Protein AF-A0A5B2YTU9-F1 (afdb_monomer_lite)

Secondary structure (DSSP, 8-state):
---HHHHS--GGGS---TT------SSEESS---EEEEEE---STT-GGGTT-EEEEESSS--EEEEPBPTTSSSB--TT-TTSEE-----

Structure (mmCIF, N/CA/C/O backbone):
data_AF-A0A5B2YTU9-F1
#
_entry.id   AF-A0A5B2YTU9-F1
#
loop_
_atom_site.group_PDB
_atom_site.id
_atom_site.type_symbol
_atom_site.label_atom_id
_atom_site.label_alt_id
_atom_site.label_comp_id
_atom_site.label_asym_id
_atom_site.label_entity_id
_atom_site.label_seq_id
_atom_site.pdbx_PDB_ins_code
_atom_site.Cartn_x
_atom_site.Cartn_y
_atom_site.Cartn_z
_atom_site.occupancy
_atom_site.B_iso_or_equ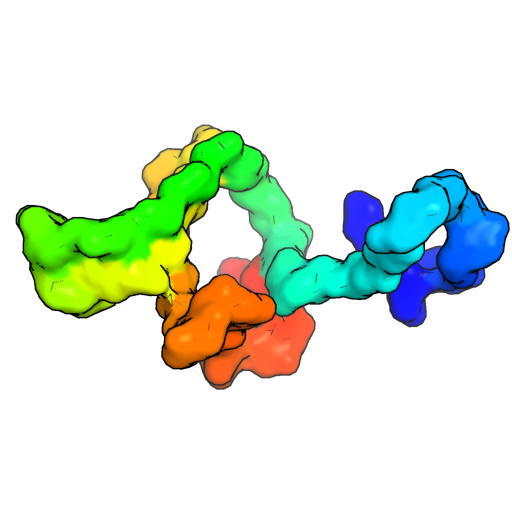iv
_atom_site.auth_seq_id
_atom_site.auth_comp_id
_atom_site.auth_asym_id
_atom_site.auth_atom_id
_atom_site.pdbx_PDB_model_num
ATOM 1 N N . MET A 1 1 ? 14.274 -1.869 -3.571 1.00 57.00 1 MET A N 1
ATOM 2 C CA . MET A 1 1 ? 14.278 -2.482 -4.914 1.00 57.00 1 MET A CA 1
ATOM 3 C C . MET A 1 1 ? 13.479 -1.555 -5.803 1.00 57.00 1 MET A C 1
ATOM 5 O O . MET A 1 1 ? 12.357 -1.240 -5.424 1.00 57.00 1 MET A O 1
ATOM 9 N N . SER A 1 2 ? 14.063 -1.048 -6.885 1.00 70.12 2 SER A N 1
ATOM 10 C CA . SER A 1 2 ? 13.310 -0.242 -7.854 1.00 70.12 2 SER A CA 1
ATOM 11 C C . SER A 1 2 ? 12.302 -1.129 -8.599 1.00 70.12 2 SER A C 1
ATOM 13 O O . SER A 1 2 ? 12.594 -2.316 -8.764 1.00 70.12 2 SER A 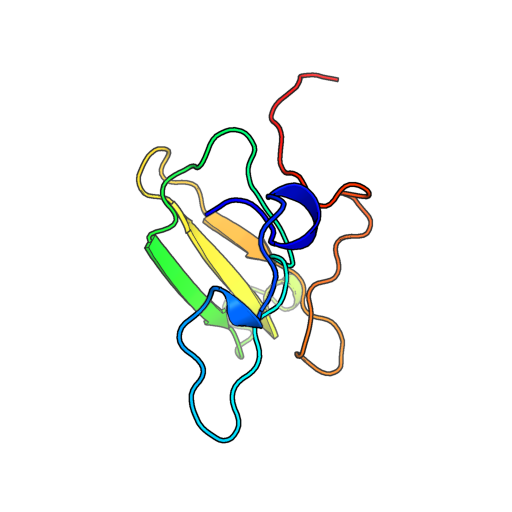O 1
ATOM 15 N N . PRO A 1 3 ? 11.155 -0.589 -9.052 1.00 85.38 3 PRO A N 1
ATOM 16 C CA . PRO A 1 3 ? 10.221 -1.312 -9.917 1.00 85.38 3 PRO A CA 1
ATOM 17 C C . PRO A 1 3 ? 10.944 -1.933 -11.119 1.00 85.38 3 PRO A C 1
ATOM 19 O O . PRO A 1 3 ? 11.798 -1.268 -11.720 1.00 85.38 3 PRO A O 1
ATOM 22 N N . ILE A 1 4 ? 10.599 -3.173 -11.480 1.00 88.81 4 ILE A N 1
ATOM 23 C CA . ILE A 1 4 ? 11.189 -3.913 -12.605 1.00 88.81 4 ILE A CA 1
ATOM 24 C C . ILE A 1 4 ? 11.059 -3.082 -13.880 1.00 88.81 4 ILE A C 1
ATOM 26 O O . ILE A 1 4 ? 12.069 -2.859 -14.553 1.00 88.81 4 ILE A O 1
ATOM 30 N N . SER A 1 5 ? 9.874 -2.505 -14.121 1.00 86.94 5 SER A N 1
ATOM 31 C CA . SER A 1 5 ? 9.586 -1.638 -15.277 1.00 86.94 5 SER A CA 1
ATOM 32 C C . SER A 1 5 ? 10.533 -0.445 -15.433 1.00 86.94 5 SER A C 1
ATOM 34 O O . SER A 1 5 ? 10.737 0.045 -16.541 1.00 86.94 5 SER A O 1
ATOM 36 N N . SER A 1 6 ? 11.135 0.012 -14.333 1.00 86.00 6 SER A N 1
ATOM 37 C CA . SER A 1 6 ? 12.052 1.156 -14.295 1.00 86.00 6 SER A CA 1
ATOM 38 C C . SER A 1 6 ? 13.528 0.768 -14.150 1.00 86.00 6 SER A C 1
ATOM 40 O O . SER A 1 6 ? 14.399 1.635 -14.178 1.00 86.00 6 SER A O 1
ATOM 42 N N . SER A 1 7 ? 13.823 -0.522 -13.968 1.00 87.69 7 SER A N 1
ATOM 43 C CA . SER A 1 7 ? 15.149 -0.993 -13.548 1.00 87.69 7 SER A CA 1
ATOM 44 C C . SER A 1 7 ? 16.044 -1.483 -14.689 1.00 87.69 7 SER A C 1
ATOM 46 O O . SER A 1 7 ? 17.240 -1.667 -14.479 1.00 87.69 7 SER A O 1
ATOM 48 N N . GLY A 1 8 ? 15.481 -1.710 -15.881 1.00 88.38 8 GLY A N 1
ATOM 49 C CA . GLY A 1 8 ? 16.187 -2.319 -17.014 1.00 88.38 8 GLY A CA 1
ATOM 50 C C . GLY A 1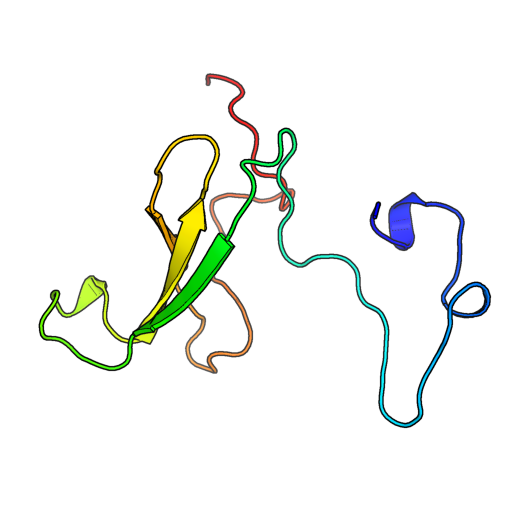 8 ? 16.427 -3.829 -16.884 1.00 88.38 8 GLY A C 1
ATOM 51 O O . GLY A 1 8 ? 16.966 -4.416 -17.817 1.00 88.38 8 GLY A O 1
ATOM 52 N N . ASN A 1 9 ? 16.018 -4.440 -15.766 1.00 89.06 9 ASN A N 1
ATOM 53 C CA . ASN A 1 9 ? 15.988 -5.890 -15.578 1.00 89.06 9 ASN A CA 1
ATOM 54 C C . ASN A 1 9 ? 14.651 -6.462 -16.067 1.00 89.06 9 ASN A C 1
ATOM 56 O O . ASN A 1 9 ? 13.652 -5.740 -16.154 1.00 89.06 9 ASN A O 1
ATOM 60 N N . THR A 1 10 ? 14.620 -7.765 -16.316 1.00 89.62 10 THR A N 1
ATOM 61 C CA . THR A 1 10 ? 13.398 -8.525 -16.596 1.00 89.62 10 THR A CA 1
ATOM 62 C C . THR A 1 10 ? 13.172 -9.610 -15.539 1.00 89.62 10 THR A C 1
ATOM 64 O O . THR A 1 10 ? 14.000 -9.815 -14.650 1.00 89.62 10 THR A O 1
ATOM 67 N N . GLU A 1 11 ? 12.031 -10.303 -15.584 1.00 88.31 11 GLU A N 1
ATOM 68 C CA . GLU A 1 11 ? 11.751 -11.395 -14.638 1.00 88.31 11 GLU A CA 1
ATOM 69 C C . GLU A 1 11 ? 12.742 -12.560 -14.774 1.00 88.31 11 GLU A C 1
ATOM 71 O O . GLU A 1 11 ? 12.994 -13.269 -13.799 1.00 88.31 11 GLU A O 1
ATOM 76 N N . GLU A 1 12 ? 13.345 -12.738 -15.955 1.00 89.38 12 GLU A N 1
ATOM 77 C CA . GLU A 1 12 ? 14.392 -13.732 -16.202 1.00 89.38 12 GLU A CA 1
ATOM 78 C C . GLU A 1 12 ? 15.681 -13.463 -15.410 1.00 89.38 12 GLU A C 1
ATOM 80 O O . GLU A 1 12 ? 16.450 -14.396 -15.169 1.00 89.38 12 GLU A O 1
ATOM 85 N N . ASP A 1 13 ? 15.905 -12.221 -14.967 1.00 91.38 13 ASP A N 1
ATOM 86 C CA . ASP A 1 13 ? 17.053 -11.843 -14.137 1.00 91.38 13 ASP A CA 1
ATOM 87 C C . ASP A 1 13 ? 16.839 -12.173 -12.643 1.00 91.38 13 ASP A C 1
ATOM 89 O O . ASP A 1 13 ? 17.747 -11.995 -11.823 1.00 91.38 13 ASP A O 1
ATOM 93 N N . LEU A 1 14 ? 15.642 -12.643 -12.263 1.00 89.88 14 LEU A N 1
ATOM 94 C CA . LEU A 1 14 ? 15.226 -12.874 -10.879 1.00 89.88 14 LEU A CA 1
ATOM 95 C C . LEU A 1 14 ? 15.071 -14.364 -10.538 1.00 89.88 14 LEU A C 1
ATOM 97 O O . LEU A 1 14 ? 14.975 -15.246 -11.393 1.00 89.88 14 LEU A O 1
ATOM 101 N N . VAL A 1 15 ? 15.037 -14.658 -9.235 1.00 92.06 15 VAL A N 1
ATOM 102 C CA . VAL A 1 15 ? 14.799 -16.017 -8.732 1.00 92.06 15 VAL A CA 1
ATOM 103 C C . VAL A 1 15 ? 13.299 -16.286 -8.708 1.00 92.06 15 VAL A C 1
ATOM 105 O O . VAL A 1 15 ? 12.587 -15.763 -7.859 1.00 92.06 15 VAL A O 1
ATOM 108 N N . ASN A 1 16 ? 12.831 -17.145 -9.608 1.00 90.38 16 ASN A N 1
ATOM 109 C CA . ASN A 1 16 ? 11.422 -17.514 -9.702 1.00 90.38 16 ASN A CA 1
ATOM 110 C C . ASN A 1 16 ? 11.143 -18.845 -8.991 1.00 90.38 16 ASN A C 1
ATOM 112 O O . ASN A 1 16 ? 11.907 -19.805 -9.116 1.00 90.38 16 ASN A O 1
ATOM 116 N N . PHE A 1 17 ? 10.027 -18.905 -8.266 1.00 93.56 17 PHE A N 1
ATOM 117 C CA . PHE A 1 17 ? 9.489 -20.129 -7.670 1.00 93.56 17 PHE A CA 1
ATOM 118 C C . PHE A 1 17 ? 8.232 -20.573 -8.426 1.00 93.56 17 PHE A C 1
ATOM 120 O O . PHE A 1 17 ? 7.536 -19.748 -9.022 1.00 93.56 17 PHE A O 1
ATOM 127 N N . GLU A 1 18 ? 7.932 -21.873 -8.402 1.00 95.62 18 GLU A N 1
ATOM 128 C CA . GLU A 1 18 ? 6.684 -22.400 -8.967 1.00 95.62 18 GLU A CA 1
ATOM 129 C C . GLU A 1 18 ? 5.476 -21.701 -8.317 1.00 95.62 18 GLU A C 1
ATOM 131 O O . GLU A 1 18 ? 5.480 -21.445 -7.112 1.00 95.62 18 GLU A O 1
ATOM 136 N N . ASP A 1 19 ? 4.485 -21.331 -9.133 1.00 93.69 19 ASP A N 1
ATOM 137 C CA . ASP A 1 19 ? 3.294 -20.563 -8.738 1.00 93.69 19 ASP A CA 1
ATOM 138 C C . ASP A 1 19 ? 3.560 -19.168 -8.121 1.00 93.69 19 ASP A C 1
ATOM 140 O O . ASP A 1 19 ? 2.697 -18.602 -7.445 1.00 93.69 19 ASP A O 1
ATOM 144 N N . SER A 1 20 ? 4.727 -18.566 -8.383 1.00 91.88 20 SER A N 1
ATOM 145 C CA . SER A 1 20 ? 5.034 -17.169 -8.029 1.00 91.88 20 SER A CA 1
ATOM 146 C C . SER A 1 20 ? 5.166 -16.277 -9.267 1.00 91.88 20 SER A C 1
ATOM 148 O O . SER A 1 20 ? 5.463 -16.758 -10.357 1.00 91.88 20 SER A O 1
ATOM 150 N N . HIS A 1 21 ? 4.941 -14.973 -9.100 1.00 89.25 21 HIS A N 1
ATOM 151 C CA . HIS A 1 21 ? 5.246 -13.960 -10.112 1.00 89.25 21 HIS A CA 1
ATOM 152 C C . HIS A 1 21 ? 5.737 -12.686 -9.428 1.00 89.25 21 HIS A C 1
ATOM 154 O O . HIS A 1 21 ? 5.325 -12.376 -8.304 1.00 89.25 21 HIS A O 1
ATOM 160 N N . TYR A 1 22 ? 6.613 -11.952 -10.105 1.00 90.12 22 TYR A N 1
ATOM 161 C CA . TYR A 1 22 ? 7.009 -10.622 -9.673 1.00 90.12 22 TYR A CA 1
ATOM 162 C C . TYR A 1 22 ? 6.011 -9.582 -10.183 1.00 90.12 22 TYR A C 1
ATOM 164 O O . TYR A 1 22 ? 5.343 -9.762 -11.196 1.00 90.12 22 TYR A O 1
ATOM 172 N N . ALA A 1 23 ? 5.898 -8.478 -9.456 1.00 89.25 23 ALA A N 1
ATOM 173 C CA . ALA A 1 23 ? 5.110 -7.331 -9.868 1.00 89.25 23 ALA A CA 1
ATOM 174 C C . ALA A 1 23 ? 5.764 -6.059 -9.339 1.00 89.25 23 ALA A C 1
ATOM 176 O O . ALA A 1 23 ? 6.440 -6.072 -8.303 1.00 89.25 23 ALA A O 1
ATOM 177 N N . ASP A 1 24 ? 5.540 -4.956 -10.044 1.00 90.69 24 ASP A N 1
ATOM 178 C CA . ASP A 1 24 ? 5.923 -3.649 -9.536 1.00 90.69 24 ASP A CA 1
ATOM 179 C C . ASP A 1 24 ? 5.143 -3.312 -8.253 1.00 90.69 24 ASP A C 1
ATOM 181 O O . ASP A 1 24 ? 4.009 -3.772 -8.071 1.00 90.69 24 ASP A O 1
ATOM 185 N N . PRO A 1 25 ? 5.727 -2.514 -7.341 1.00 91.50 25 PRO A N 1
ATOM 186 C CA . PRO A 1 25 ? 5.044 -2.122 -6.117 1.00 91.50 25 PRO A CA 1
ATOM 187 C C . PRO A 1 25 ? 3.730 -1.387 -6.411 1.00 91.50 25 PRO A C 1
ATOM 189 O O . PRO A 1 25 ? 3.682 -0.502 -7.260 1.00 91.50 25 PRO A O 1
ATOM 192 N N . VAL A 1 26 ? 2.683 -1.701 -5.645 1.00 92.25 26 VAL A N 1
ATOM 193 C CA . VAL A 1 26 ? 1.374 -1.023 -5.740 1.00 92.25 26 VAL A CA 1
ATOM 194 C C . VAL A 1 26 ? 1.446 0.434 -5.262 1.00 92.25 26 VAL A C 1
ATOM 196 O O . VAL A 1 26 ? 0.693 1.279 -5.733 1.00 92.25 26 VAL A O 1
ATOM 199 N N . LEU A 1 27 ? 2.338 0.725 -4.315 1.00 92.38 27 LEU A N 1
ATOM 200 C CA . LEU A 1 27 ? 2.589 2.054 -3.765 1.00 92.38 27 LEU A CA 1
ATOM 201 C C . LEU A 1 27 ? 4.056 2.134 -3.336 1.00 92.38 27 LEU A C 1
ATOM 203 O O . LEU A 1 27 ? 4.599 1.172 -2.784 1.00 92.38 27 LEU A O 1
ATOM 207 N N . THR A 1 28 ? 4.691 3.280 -3.559 1.00 92.38 28 THR A N 1
ATOM 208 C CA . THR A 1 28 ? 6.067 3.546 -3.120 1.00 92.38 28 THR A CA 1
ATOM 209 C C . THR A 1 28 ? 6.153 4.857 -2.349 1.00 92.38 28 THR A C 1
ATOM 211 O O . THR A 1 28 ? 5.283 5.711 -2.465 1.00 92.38 28 THR A O 1
ATOM 214 N N . TRP A 1 29 ? 7.208 5.018 -1.553 1.00 92.38 29 TRP A N 1
ATOM 215 C CA . TRP A 1 29 ? 7.552 6.283 -0.906 1.00 92.38 29 TRP A CA 1
ATOM 216 C C . TRP A 1 29 ? 8.818 6.825 -1.551 1.00 92.38 29 TRP A C 1
ATOM 218 O O . TRP A 1 29 ? 9.778 6.071 -1.718 1.00 92.38 29 TRP A O 1
ATOM 228 N N . PHE A 1 30 ? 8.826 8.120 -1.866 1.00 91.62 30 PHE A N 1
ATOM 229 C CA . PHE A 1 30 ? 10.032 8.809 -2.319 1.00 91.62 30 PHE A CA 1
ATOM 230 C C . PHE A 1 30 ? 11.111 8.775 -1.228 1.00 91.62 30 PHE A C 1
ATOM 232 O O . PHE A 1 30 ? 12.229 8.332 -1.481 1.00 91.62 30 PHE A O 1
ATOM 239 N N . ASP A 1 31 ? 10.723 9.126 0.003 1.00 91.62 31 ASP A N 1
ATOM 240 C CA . ASP A 1 31 ? 11.537 8.992 1.212 1.00 91.62 31 ASP A CA 1
ATOM 241 C C . ASP A 1 31 ? 10.934 7.911 2.131 1.00 91.62 31 ASP A C 1
ATOM 243 O O . ASP A 1 31 ? 9.921 8.160 2.793 1.00 91.62 31 ASP A O 1
ATOM 247 N N . PRO A 1 32 ? 11.504 6.688 2.175 1.00 91.50 32 PRO A N 1
ATOM 248 C CA . PRO A 1 32 ? 10.917 5.577 2.921 1.00 91.50 32 PRO A CA 1
ATOM 249 C C . PRO A 1 32 ? 10.870 5.822 4.443 1.00 91.50 32 PRO A C 1
ATOM 251 O O . PRO A 1 32 ? 11.922 5.983 5.071 1.00 91.50 32 PRO A O 1
ATOM 254 N N . PRO A 1 33 ? 9.690 5.743 5.091 1.00 93.44 33 PRO A N 1
ATOM 255 C CA . PRO A 1 33 ? 9.542 6.038 6.522 1.00 93.44 33 PRO A CA 1
ATOM 256 C C . PRO A 1 33 ? 9.931 4.862 7.443 1.00 93.44 33 PRO A C 1
ATOM 258 O O . PRO A 1 33 ? 9.766 4.939 8.657 1.00 93.44 33 PRO A O 1
ATOM 261 N N . ALA A 1 34 ? 10.466 3.770 6.882 1.00 94.62 34 ALA A N 1
ATOM 262 C CA . ALA A 1 34 ? 10.706 2.499 7.572 1.00 94.62 34 ALA A CA 1
ATOM 263 C C . ALA A 1 34 ? 9.417 1.908 8.177 1.00 94.62 34 ALA A C 1
ATOM 265 O O . ALA A 1 34 ? 9.250 1.838 9.394 1.00 94.62 34 ALA A O 1
ATOM 266 N N . LEU A 1 35 ? 8.498 1.485 7.301 1.00 94.31 35 LEU A N 1
ATOM 267 C CA . LEU A 1 35 ? 7.285 0.760 7.692 1.00 94.31 35 LEU A CA 1
ATOM 268 C C . LEU A 1 35 ? 7.657 -0.523 8.450 1.00 94.31 35 LEU A C 1
ATOM 270 O O . LEU A 1 35 ? 8.585 -1.226 8.046 1.00 94.31 35 LEU A O 1
ATOM 274 N N . ALA A 1 36 ? 6.944 -0.813 9.537 1.00 90.81 36 ALA A N 1
ATOM 275 C CA . ALA A 1 36 ? 7.297 -1.893 10.459 1.00 90.81 36 ALA A CA 1
ATOM 276 C C . ALA A 1 36 ? 6.174 -2.916 10.657 1.00 90.81 36 ALA A C 1
ATOM 278 O O . ALA A 1 36 ? 6.418 -4.113 10.530 1.00 90.81 36 ALA A O 1
ATOM 279 N N . ASP A 1 37 ? 4.966 -2.450 10.972 1.00 91.69 37 ASP A N 1
ATOM 280 C CA . ASP A 1 37 ? 3.828 -3.310 11.311 1.00 91.69 37 ASP A CA 1
ATOM 281 C C . ASP A 1 37 ? 2.650 -3.067 10.368 1.00 91.69 37 ASP A C 1
ATOM 283 O O . ASP A 1 37 ? 2.481 -1.952 9.867 1.00 91.69 37 ASP A O 1
ATOM 287 N N . ILE A 1 38 ? 1.862 -4.116 10.129 1.00 94.12 38 ILE A N 1
ATOM 288 C CA . ILE A 1 38 ? 0.732 -4.143 9.199 1.00 94.12 38 ILE A CA 1
ATOM 289 C C . ILE A 1 38 ? -0.408 -4.936 9.844 1.00 94.12 38 ILE A C 1
ATOM 291 O O . ILE A 1 38 ? -0.235 -6.113 10.146 1.00 94.12 38 ILE A O 1
ATOM 295 N N . GLU A 1 39 ? -1.590 -4.329 9.970 1.00 92.81 39 GLU A N 1
ATOM 296 C CA . GLU A 1 39 ? -2.765 -4.968 10.576 1.00 92.81 39 GLU A CA 1
ATOM 297 C C . GLU A 1 39 ? -4.035 -4.738 9.746 1.00 92.81 39 GLU A C 1
ATOM 299 O O . GLU A 1 39 ? -4.376 -3.607 9.385 1.00 92.81 39 GLU A O 1
ATOM 304 N N . PHE A 1 40 ? -4.775 -5.815 9.472 1.00 92.56 40 PHE A N 1
ATOM 305 C CA . PHE A 1 40 ? -6.081 -5.751 8.815 1.00 92.56 40 PHE A CA 1
ATOM 306 C C . PHE A 1 40 ? -7.196 -5.722 9.856 1.00 92.56 40 PHE A C 1
ATOM 308 O O . PHE A 1 40 ? -7.557 -6.749 10.430 1.00 92.56 40 PHE A O 1
ATOM 315 N N . LEU A 1 41 ? -7.804 -4.558 10.048 1.00 90.69 41 LEU A N 1
ATOM 316 C CA . LEU A 1 41 ? -8.888 -4.401 11.006 1.00 90.69 41 LEU A CA 1
ATOM 317 C C . LEU A 1 41 ? -10.204 -4.936 10.441 1.00 90.69 41 LEU A C 1
ATOM 319 O O . LEU A 1 41 ? -10.633 -4.531 9.370 1.00 90.69 41 LEU A O 1
ATOM 323 N N . ASN A 1 42 ? -10.878 -5.822 11.175 1.00 87.19 42 ASN A N 1
ATOM 324 C CA . ASN A 1 42 ? -12.166 -6.418 10.786 1.00 87.19 42 ASN A CA 1
ATOM 325 C C . ASN A 1 42 ? -13.285 -6.165 11.814 1.00 87.19 42 ASN A C 1
ATOM 327 O O . ASN A 1 42 ? -14.310 -6.848 11.810 1.00 87.19 42 ASN A O 1
ATOM 331 N N . PHE A 1 43 ? -13.080 -5.206 12.719 1.00 85.38 43 PHE A N 1
ATOM 332 C CA . PHE A 1 43 ? -14.005 -4.882 13.799 1.00 85.38 43 PHE A CA 1
ATOM 333 C C . PHE A 1 43 ? -14.301 -3.382 13.870 1.00 85.38 43 PHE A C 1
ATOM 335 O O . PHE A 1 43 ? -13.508 -2.542 13.453 1.00 85.38 43 PHE A O 1
ATOM 342 N N . THR A 1 44 ? -15.457 -3.043 14.439 1.00 90.44 44 THR A N 1
ATOM 343 C CA . THR A 1 44 ? -15.998 -1.674 14.476 1.00 90.44 44 THR A CA 1
ATOM 344 C C . THR A 1 44 ? -15.707 -0.922 15.774 1.00 90.44 44 THR A C 1
ATOM 346 O O . THR A 1 44 ? -16.129 0.222 15.917 1.00 90.44 44 THR A O 1
ATOM 349 N N . SER A 1 45 ? -14.982 -1.514 16.731 1.00 88.88 45 SER A N 1
ATOM 350 C CA . SER A 1 45 ? -14.720 -0.887 18.041 1.00 88.88 45 SER A CA 1
ATOM 351 C C . SER A 1 45 ? -13.929 0.425 17.954 1.00 88.88 45 SER A C 1
ATOM 353 O O . SER A 1 45 ? -13.998 1.233 18.876 1.00 88.88 45 SER A O 1
ATOM 355 N N . MET A 1 46 ? -13.222 0.661 16.844 1.00 84.50 46 MET A N 1
ATOM 356 C CA . MET A 1 46 ? -12.511 1.912 16.555 1.00 84.50 46 MET A CA 1
ATOM 357 C C . MET A 1 46 ? -13.347 2.922 15.745 1.00 84.50 46 MET A C 1
ATOM 359 O O . MET A 1 46 ? -12.879 4.029 15.503 1.00 84.50 46 MET A O 1
ATOM 363 N N . GLY A 1 47 ? -14.582 2.572 15.369 1.00 88.31 47 GLY A N 1
ATOM 364 C CA . GLY A 1 47 ? -15.471 3.337 14.489 1.00 88.31 47 GLY A CA 1
ATOM 365 C C . GLY A 1 47 ? -15.683 2.645 13.138 1.00 88.31 47 GLY A C 1
ATOM 366 O O . GLY A 1 47 ? -14.784 1.985 12.622 1.00 88.31 47 GLY A O 1
ATOM 367 N N . GLU A 1 48 ? -16.872 2.800 12.547 1.00 88.75 48 GLU A N 1
ATOM 368 C CA . GLU A 1 48 ? -17.234 2.133 11.281 1.00 88.75 48 GLU A CA 1
ATOM 369 C C . GLU A 1 48 ? -16.303 2.510 10.123 1.00 88.75 48 GLU A C 1
ATOM 371 O O . GLU A 1 48 ? -15.939 1.645 9.333 1.00 88.75 48 GLU A O 1
ATOM 376 N N . ASN A 1 49 ? -15.830 3.759 10.092 1.00 87.69 49 ASN A N 1
ATOM 377 C CA . ASN A 1 49 ? -14.921 4.271 9.059 1.00 87.69 49 ASN A CA 1
ATOM 378 C C . ASN A 1 49 ? -13.533 3.603 9.054 1.00 87.69 49 ASN A C 1
ATOM 380 O O . ASN A 1 49 ? -12.773 3.785 8.110 1.00 87.69 49 ASN A O 1
ATOM 384 N N . TYR A 1 50 ? -13.177 2.872 10.111 1.00 87.31 50 TYR A N 1
ATOM 385 C CA . TYR A 1 50 ? -11.899 2.161 10.219 1.00 87.31 50 TYR A CA 1
ATOM 386 C C . TYR A 1 50 ? -12.049 0.648 10.051 1.00 87.31 50 TYR A C 1
ATOM 388 O O . TYR A 1 50 ? -11.053 -0.073 9.983 1.00 87.31 50 TYR A O 1
ATOM 396 N N . CYS A 1 51 ? -13.287 0.159 9.997 1.00 89.56 51 CYS A N 1
ATOM 397 C CA . CYS A 1 51 ? -13.565 -1.252 9.816 1.00 89.56 51 CYS A CA 1
ATOM 398 C C . CYS A 1 51 ? -13.191 -1.678 8.392 1.00 89.56 51 CYS A C 1
ATOM 400 O O . CYS A 1 51 ? -13.485 -0.978 7.429 1.00 89.56 51 CYS A O 1
ATOM 402 N N . ASN A 1 52 ? -12.586 -2.857 8.264 1.00 91.31 52 ASN A N 1
ATOM 403 C CA . ASN A 1 52 ? -12.155 -3.473 7.006 1.00 91.31 52 ASN A CA 1
ATOM 404 C C . ASN A 1 52 ? -11.009 -2.761 6.272 1.00 91.31 52 ASN A C 1
ATOM 406 O O . ASN A 1 52 ? -10.693 -3.161 5.151 1.00 91.31 52 ASN A O 1
ATOM 410 N N . ASN A 1 53 ? -10.342 -1.801 6.918 1.00 93.31 53 ASN A N 1
ATOM 411 C CA . ASN A 1 53 ? -9.172 -1.102 6.386 1.00 93.31 53 ASN A CA 1
ATOM 412 C C . ASN A 1 53 ? -7.852 -1.721 6.870 1.00 93.31 53 ASN A C 1
ATOM 414 O O . ASN A 1 53 ? -7.816 -2.515 7.815 1.00 93.31 53 ASN A O 1
ATOM 418 N N . LEU A 1 54 ? -6.759 -1.360 6.195 1.00 94.56 54 LEU A N 1
ATOM 419 C CA . LEU A 1 54 ? -5.402 -1.763 6.555 1.00 94.56 54 LEU A CA 1
ATOM 420 C C . LEU A 1 54 ? -4.694 -0.634 7.302 1.00 94.56 54 LEU A C 1
ATOM 422 O O . LEU A 1 54 ? -4.686 0.506 6.846 1.00 94.56 54 LEU A O 1
ATOM 426 N N . PHE A 1 55 ? -4.040 -0.963 8.408 1.00 94.75 55 PHE A N 1
ATOM 427 C CA . PHE A 1 55 ? -3.219 -0.027 9.161 1.00 94.75 55 PHE A CA 1
ATOM 428 C C . PHE A 1 55 ? -1.753 -0.393 9.051 1.00 94.75 55 PHE A C 1
ATOM 430 O O . PHE A 1 55 ? -1.400 -1.566 9.141 1.00 94.75 55 PHE A O 1
ATOM 437 N N . VAL A 1 56 ? -0.910 0.620 8.871 1.00 95.69 56 VAL A N 1
ATOM 438 C CA . VAL A 1 56 ? 0.539 0.445 8.776 1.00 95.69 56 VAL A CA 1
ATOM 439 C C . VAL A 1 56 ? 1.234 1.458 9.671 1.00 95.69 56 VAL A C 1
ATOM 441 O O . VAL A 1 56 ? 0.924 2.648 9.618 1.00 95.69 56 VAL A O 1
ATOM 444 N N . GLY A 1 57 ? 2.161 0.993 10.502 1.00 95.81 57 GLY A N 1
ATOM 445 C CA . GLY A 1 57 ? 2.998 1.850 11.342 1.00 95.81 57 GLY A CA 1
ATOM 446 C C . GLY A 1 57 ? 4.373 2.079 10.727 1.00 95.81 57 GLY A C 1
ATOM 447 O O . GLY A 1 57 ? 4.924 1.172 10.099 1.00 95.81 57 GLY A O 1
ATOM 448 N N . ASP A 1 58 ? 4.948 3.260 10.949 1.00 95.44 58 ASP A N 1
ATOM 449 C CA . ASP A 1 58 ? 6.354 3.528 10.641 1.00 95.44 58 ASP A CA 1
ATOM 450 C C . ASP A 1 58 ? 7.232 3.641 11.894 1.00 95.44 58 ASP A C 1
ATOM 452 O O . ASP A 1 58 ? 6.756 3.915 12.999 1.00 95.44 58 ASP A O 1
ATOM 456 N N . TYR A 1 59 ? 8.529 3.387 11.711 1.00 95.62 59 TYR A N 1
ATOM 457 C CA . TYR A 1 59 ? 9.530 3.499 12.766 1.00 95.62 59 TYR A CA 1
ATOM 458 C C . TYR A 1 59 ? 10.161 4.894 12.831 1.00 95.62 59 TYR A C 1
ATOM 460 O O . TYR A 1 59 ? 10.420 5.395 13.925 1.00 95.62 59 TYR A O 1
ATOM 468 N N . ASN A 1 60 ? 10.428 5.528 11.683 1.00 94.81 60 ASN A N 1
ATOM 469 C CA . ASN A 1 60 ? 11.229 6.755 11.652 1.00 94.81 60 ASN A CA 1
ATOM 470 C C . ASN A 1 60 ? 10.486 7.975 12.214 1.00 94.81 60 ASN A C 1
ATOM 472 O O . ASN A 1 60 ? 11.128 8.899 12.714 1.00 94.81 60 ASN A O 1
ATOM 476 N N . ASN A 1 61 ? 9.154 8.003 12.125 1.00 93.31 61 ASN A N 1
ATOM 477 C CA . ASN A 1 61 ? 8.340 9.178 12.434 1.00 93.31 61 ASN A CA 1
ATOM 478 C C . ASN A 1 61 ? 7.240 8.892 13.472 1.00 93.31 61 ASN A C 1
ATOM 480 O O . ASN A 1 61 ? 6.702 9.826 14.065 1.00 93.31 61 ASN A O 1
ATOM 484 N N . GLY A 1 62 ? 6.925 7.618 13.718 1.00 93.00 62 GLY A N 1
ATOM 485 C CA . GLY A 1 62 ? 5.837 7.182 14.584 1.00 93.00 62 GLY A CA 1
ATOM 486 C C . GLY A 1 62 ? 4.448 7.390 13.973 1.00 93.00 62 GLY A C 1
ATOM 487 O O . GLY A 1 62 ? 3.469 7.446 14.726 1.00 93.00 62 GLY A O 1
ATOM 488 N N . ASN A 1 63 ? 4.332 7.525 12.644 1.00 94.12 63 ASN A N 1
ATOM 489 C CA . ASN A 1 63 ? 3.022 7.678 12.008 1.00 94.12 63 ASN A CA 1
ATOM 490 C C . ASN A 1 63 ? 2.266 6.348 11.949 1.00 94.12 63 ASN A C 1
ATOM 492 O O . ASN A 1 63 ? 2.841 5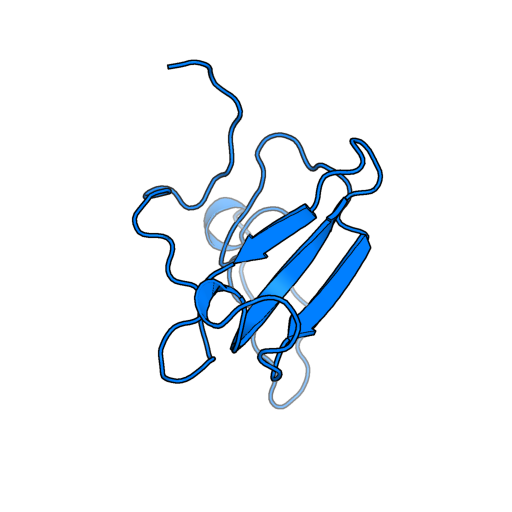.257 11.978 1.00 94.12 63 ASN A O 1
ATOM 496 N N . ARG A 1 64 ? 0.942 6.464 11.819 1.00 92.81 64 ARG A N 1
ATOM 497 C CA . ARG A 1 64 ? 0.046 5.354 11.492 1.00 92.81 64 ARG A CA 1
ATOM 498 C C . ARG A 1 64 ? -0.760 5.730 10.263 1.00 92.81 64 ARG A C 1
ATOM 500 O O . ARG A 1 64 ? -1.532 6.687 10.298 1.00 92.81 64 ARG A O 1
ATOM 507 N N . TYR A 1 65 ? -0.583 4.970 9.199 1.00 93.31 65 TYR A N 1
ATOM 508 C CA . TYR A 1 65 ? -1.318 5.113 7.955 1.00 93.31 65 TYR A CA 1
ATOM 509 C C . TYR A 1 65 ? -2.555 4.219 7.992 1.00 93.31 65 TYR A C 1
ATOM 511 O O . TYR A 1 65 ? -2.498 3.109 8.519 1.00 93.31 65 TYR A O 1
ATOM 519 N N . CYS A 1 66 ? -3.661 4.700 7.431 1.00 93.44 66 CYS A N 1
ATOM 520 C CA . CYS A 1 66 ? -4.884 3.933 7.222 1.00 93.44 66 CYS A CA 1
ATOM 521 C C . CYS A 1 66 ? -5.136 3.867 5.716 1.00 93.44 66 CYS A C 1
ATOM 523 O O . CYS A 1 66 ? -5.397 4.894 5.094 1.00 93.44 66 CYS A O 1
ATOM 525 N N . PHE A 1 67 ? -5.042 2.671 5.146 1.00 93.94 67 PHE A N 1
ATOM 526 C CA . PHE A 1 67 ? -5.315 2.402 3.743 1.00 93.94 67 PHE A CA 1
ATOM 527 C C . PHE A 1 67 ? -6.710 1.810 3.594 1.00 93.94 67 PHE A C 1
ATOM 529 O O . PHE A 1 67 ? -7.023 0.764 4.173 1.00 93.94 67 PHE A O 1
ATOM 536 N N . GLU A 1 68 ? -7.533 2.472 2.789 1.00 94.19 68 GLU A N 1
ATOM 537 C CA . GLU A 1 68 ? -8.832 1.946 2.399 1.00 94.19 68 GLU A CA 1
ATOM 538 C C . GLU A 1 68 ? -8.653 0.822 1.376 1.00 94.19 68 GLU A C 1
ATOM 540 O O . GLU A 1 68 ? -7.908 0.951 0.399 1.00 94.19 68 GLU A O 1
ATOM 545 N N . LEU A 1 69 ? -9.318 -0.305 1.624 1.00 94.19 69 LEU A N 1
ATOM 546 C CA . LEU A 1 69 ? -9.323 -1.443 0.713 1.00 94.19 69 LEU A CA 1
ATOM 547 C C . LEU A 1 69 ? -10.523 -1.362 -0.223 1.00 94.19 69 LEU A C 1
ATOM 549 O O . LEU A 1 69 ? -11.614 -0.951 0.168 1.00 94.19 69 LEU A O 1
ATOM 553 N N . ASN A 1 70 ? -10.352 -1.842 -1.452 1.00 93.75 70 ASN A N 1
ATOM 554 C CA . ASN A 1 70 ? -11.485 -2.025 -2.350 1.00 93.75 70 ASN A CA 1
ATOM 555 C C . ASN A 1 70 ? -12.469 -3.092 -1.796 1.00 93.75 70 ASN A C 1
ATOM 557 O O . ASN A 1 70 ? -12.092 -3.906 -0.945 1.00 93.75 70 ASN A O 1
ATOM 561 N N . PRO A 1 71 ? -13.717 -3.172 -2.301 1.00 91.94 71 PRO A N 1
ATOM 562 C CA . PRO A 1 71 ? -14.711 -4.125 -1.791 1.00 91.94 71 PRO A CA 1
ATOM 563 C C . PRO A 1 71 ? -14.292 -5.605 -1.848 1.00 91.94 71 PRO A C 1
ATOM 565 O O . PRO A 1 71 ? -14.754 -6.407 -1.040 1.00 91.94 71 PRO A O 1
ATOM 568 N N . HIS A 1 72 ? -13.412 -5.976 -2.783 1.00 94.50 72 HIS A N 1
ATOM 569 C CA . HIS A 1 72 ? -12.888 -7.340 -2.921 1.00 94.50 72 HIS A CA 1
ATOM 570 C C . HIS A 1 72 ? -11.706 -7.629 -1.980 1.00 94.50 72 HIS A C 1
ATOM 572 O O . HIS A 1 72 ? -11.266 -8.773 -1.890 1.00 94.50 72 HIS A O 1
ATOM 578 N N . ARG A 1 73 ? -11.193 -6.605 -1.283 1.00 91.38 73 ARG A N 1
ATOM 579 C CA . ARG A 1 73 ? -10.031 -6.644 -0.384 1.00 91.38 73 ARG A CA 1
ATOM 580 C C . ARG A 1 73 ? -8.773 -7.231 -1.026 1.00 91.38 73 ARG A C 1
ATOM 582 O O . ARG A 1 73 ? -7.995 -7.912 -0.365 1.00 91.38 73 ARG A O 1
ATOM 5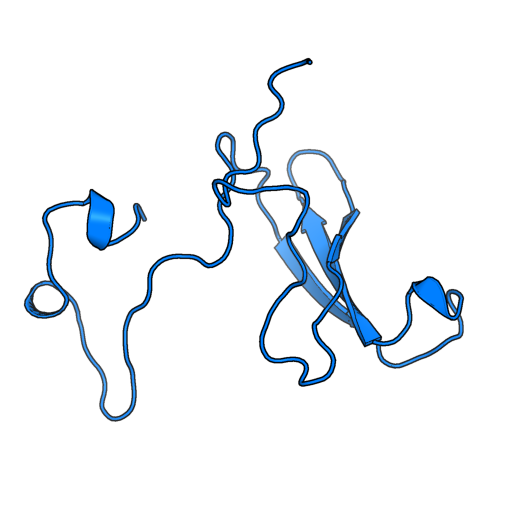89 N N . ASN A 1 74 ? -8.574 -6.956 -2.311 1.00 92.38 74 ASN A N 1
ATOM 590 C CA . ASN A 1 74 ? -7.395 -7.379 -3.075 1.00 92.38 74 ASN A CA 1
ATOM 591 C C . ASN A 1 74 ? -6.585 -6.197 -3.634 1.00 92.38 74 ASN A C 1
ATOM 593 O O . ASN A 1 74 ? -5.685 -6.396 -4.443 1.00 92.38 74 ASN A O 1
ATOM 597 N N . GLY A 1 75 ? -6.906 -4.973 -3.213 1.00 93.38 75 GLY A N 1
ATOM 598 C CA . GLY A 1 75 ? -6.204 -3.759 -3.607 1.00 93.38 75 GLY A CA 1
ATOM 599 C C . GLY A 1 75 ? -6.610 -2.566 -2.749 1.00 93.38 75 GLY A C 1
ATOM 600 O O . GLY A 1 75 ? -7.600 -2.626 -2.013 1.00 93.38 75 GLY A O 1
ATOM 601 N N . PHE A 1 76 ? -5.836 -1.492 -2.862 1.00 94.62 76 PHE A N 1
ATOM 602 C CA . PHE A 1 76 ? -6.068 -0.223 -2.175 1.00 94.62 76 PHE A CA 1
ATOM 603 C C . PHE A 1 76 ? -6.862 0.742 -3.057 1.00 94.62 76 PHE A C 1
ATOM 605 O O . PHE A 1 76 ? -6.757 0.694 -4.283 1.00 94.62 76 PHE A O 1
ATOM 612 N N . ILE A 1 77 ? -7.623 1.638 -2.433 1.00 95.44 77 ILE A N 1
ATOM 613 C CA . ILE A 1 77 ? -8.206 2.805 -3.102 1.00 95.44 77 ILE 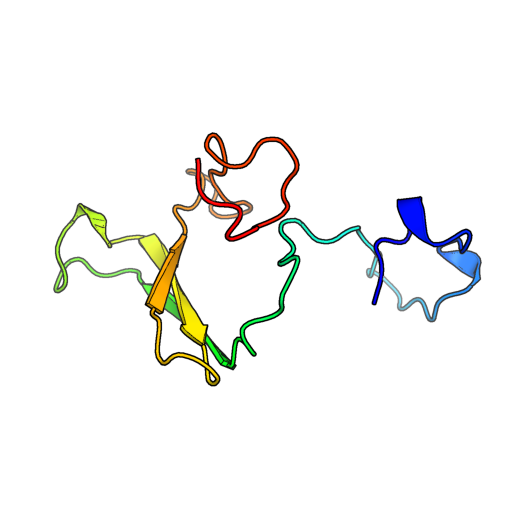A CA 1
ATOM 614 C C . ILE A 1 77 ? -7.199 3.957 -2.959 1.00 95.44 77 ILE A C 1
ATOM 616 O O . ILE A 1 77 ? -6.953 4.422 -1.849 1.00 95.44 77 ILE A O 1
ATOM 620 N N . LEU A 1 78 ? -6.572 4.370 -4.068 1.00 94.19 78 LEU A N 1
ATOM 621 C CA . LEU A 1 78 ? -5.438 5.318 -4.100 1.00 94.19 78 LEU A CA 1
ATOM 622 C C . LEU A 1 78 ? -5.700 6.526 -5.015 1.00 94.19 78 LEU A C 1
ATOM 624 O O . LEU A 1 78 ? -4.774 7.105 -5.579 1.00 94.19 78 LEU A O 1
ATOM 628 N N . ASP A 1 79 ? -6.963 6.923 -5.172 1.00 93.00 79 ASP A N 1
ATOM 629 C CA . ASP A 1 79 ? -7.388 7.966 -6.122 1.00 93.00 79 ASP A CA 1
ATOM 630 C C . ASP A 1 79 ? -6.716 9.336 -5.885 1.00 93.00 79 ASP A C 1
ATOM 632 O O . ASP A 1 79 ? -6.709 10.201 -6.760 1.00 93.00 79 ASP A O 1
ATOM 636 N N . ASN A 1 80 ? -6.139 9.543 -4.699 1.00 90.19 80 ASN A N 1
ATOM 637 C CA . ASN A 1 80 ? -5.422 10.749 -4.301 1.00 90.19 80 ASN A CA 1
ATOM 638 C C . ASN A 1 80 ? -3.913 10.738 -4.619 1.00 90.19 80 ASN A C 1
ATOM 640 O O . ASN A 1 80 ? -3.264 11.753 -4.374 1.00 90.19 80 ASN A O 1
ATOM 644 N N . ILE A 1 81 ? -3.354 9.634 -5.134 1.00 92.25 81 ILE A N 1
ATOM 645 C CA . ILE A 1 81 ? -1.918 9.473 -5.439 1.00 92.25 81 ILE A CA 1
ATOM 646 C C . ILE A 1 81 ? -1.769 8.881 -6.853 1.00 92.25 81 ILE A C 1
ATOM 648 O O . ILE A 1 81 ? -1.513 7.688 -7.008 1.00 92.25 81 ILE A O 1
ATOM 652 N N . PRO A 1 82 ? -1.973 9.684 -7.913 1.00 91.31 82 PRO A N 1
ATOM 653 C CA . PRO A 1 82 ? -2.102 9.174 -9.281 1.00 91.31 82 PRO A CA 1
ATOM 654 C C . PRO A 1 82 ? -0.820 8.548 -9.846 1.00 91.31 82 PRO A C 1
ATOM 656 O O . PRO A 1 82 ? -0.899 7.706 -10.736 1.00 91.31 82 PRO A O 1
ATOM 659 N N . ASP A 1 83 ? 0.350 8.954 -9.355 1.00 92.00 83 ASP A N 1
ATOM 660 C CA . ASP A 1 83 ? 1.651 8.395 -9.733 1.00 92.00 83 ASP A CA 1
ATOM 661 C C . ASP A 1 83 ? 2.092 7.230 -8.832 1.00 92.00 83 ASP A C 1
ATOM 663 O O . ASP A 1 83 ? 3.129 6.623 -9.089 1.00 92.00 83 ASP A O 1
ATOM 667 N N . LEU A 1 84 ? 1.298 6.893 -7.805 1.00 93.44 84 LEU A N 1
ATOM 668 C CA . LEU A 1 84 ? 1.580 5.850 -6.813 1.00 93.44 84 LEU A CA 1
ATOM 669 C C . LEU A 1 84 ? 2.900 6.071 -6.045 1.00 93.44 84 LEU A C 1
ATOM 671 O O . LEU A 1 84 ? 3.488 5.122 -5.508 1.00 93.44 84 LEU A O 1
ATOM 675 N N . VAL A 1 85 ? 3.355 7.327 -5.957 1.00 92.56 85 VAL A N 1
ATOM 676 C CA . VAL A 1 85 ? 4.533 7.728 -5.184 1.00 92.56 85 VAL A CA 1
ATOM 677 C C . VAL A 1 85 ? 4.114 8.696 -4.082 1.00 92.56 85 VAL A C 1
ATOM 679 O O . VAL A 1 85 ? 3.710 9.827 -4.326 1.00 92.56 85 VAL A O 1
ATOM 682 N N . VAL A 1 86 ? 4.258 8.274 -2.828 1.00 92.25 86 VAL A N 1
ATOM 683 C CA . VAL A 1 86 ? 4.105 9.160 -1.673 1.00 92.25 86 VAL A CA 1
ATOM 684 C C . VAL A 1 86 ? 5.330 10.067 -1.599 1.00 92.25 86 VAL A C 1
ATOM 686 O O . VAL A 1 86 ? 6.437 9.610 -1.298 1.00 92.25 86 VAL A O 1
ATOM 689 N N . ASN A 1 87 ? 5.131 11.355 -1.845 1.00 90.25 87 ASN A N 1
ATOM 690 C CA . ASN A 1 87 ? 6.127 12.397 -1.645 1.00 90.25 87 ASN A CA 1
ATOM 691 C C . ASN A 1 87 ? 5.559 13.486 -0.721 1.00 90.25 87 ASN A C 1
ATOM 693 O O . ASN A 1 87 ? 4.358 13.739 -0.682 1.00 90.25 87 ASN A O 1
ATOM 697 N N . ASN A 1 88 ? 6.436 14.093 0.078 1.00 71.06 88 ASN A N 1
ATOM 698 C CA . ASN A 1 88 ? 6.081 15.196 0.972 1.00 71.06 88 ASN A CA 1
ATOM 699 C C . ASN A 1 88 ? 6.352 16.555 0.311 1.00 71.06 88 ASN A C 1
ATOM 701 O O . ASN A 1 88 ? 6.606 17.524 1.026 1.00 71.06 88 ASN A O 1
ATOM 705 N N . GLU A 1 89 ? 6.366 16.641 -1.026 1.00 60.59 89 GLU A N 1
ATOM 706 C CA . GLU A 1 89 ? 6.504 17.948 -1.667 1.00 60.59 89 GLU A CA 1
ATOM 707 C C . GLU A 1 89 ? 5.294 18.800 -1.272 1.00 60.59 89 GLU A C 1
ATOM 709 O O . GLU A 1 89 ? 4.143 18.474 -1.574 1.00 60.59 89 GLU A O 1
ATOM 714 N N . GLU A 1 90 ? 5.567 19.848 -0.489 1.00 47.69 90 GLU A N 1
ATOM 715 C CA . GLU A 1 90 ? 4.585 20.852 -0.113 1.00 47.69 90 GLU A CA 1
ATOM 716 C C . GLU A 1 90 ? 3.896 21.368 -1.377 1.00 47.69 90 GLU A C 1
ATOM 718 O O . GLU A 1 90 ? 4.537 21.699 -2.376 1.00 47.69 90 GLU A O 1
ATOM 723 N N . LYS A 1 91 ? 2.571 21.408 -1.311 1.00 38.41 91 LYS A N 1
ATOM 724 C CA . LYS A 1 91 ? 1.718 22.012 -2.326 1.00 38.41 91 LYS A CA 1
ATOM 725 C C . LYS A 1 91 ? 2.008 23.500 -2.502 1.00 38.41 91 LYS A C 1
ATOM 727 O O . LYS A 1 91 ? 2.197 24.180 -1.467 1.00 38.41 91 LYS A O 1
#

Sequence (91 aa):
MSPISSSGNTEEDLVNFEDSHYADPVLTWFDPPALADIEFLNFTSMGENYCNNLFVGDYNNGNRYCFELNPHRNGFILDNIPDLVVNNEEK

Foldseek 3Di:
DAFCVPPVHDCVVDDDDPPDDDGGDQAEEPDDQAKDDKDQAQDQPVHPVQHRWMWIAGDNPGDIDTFDADPVNPHTDPVVPVVRYDDPPDD

pLDDT: mean 89.38, std 9.34, range [38.41, 95.81]

Radius of gyration: 15.84 Å; chains: 1; bounding box: 34×44×35 Å